Protein AF-A0A5C8CCZ8-F1 (afdb_monomer)

Secondary structure (DSSP, 8-state):
------------------HHHHHHHTT--GGGEEEEEE---GGG--SS-SSHHHHHHTT-HHHHHTEEESS-S-TT-EEEEEEE-GGG-EEEEEEEEEEEPPTT---HHHHH-TTTHHHHHHHHHH-SSEEEEEEEE---

Nearest PDB structures (foldseek):
  7ozs-assembly1_C  TM=2.224E-01  e=2.357E+00  Thermochaetoides thermophila DSM 1495
  3net-ass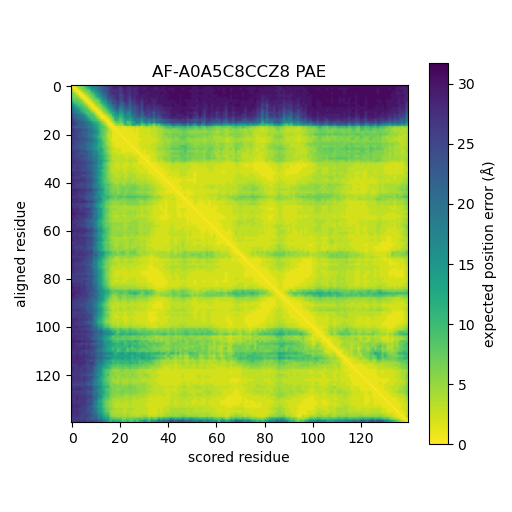embly1_B  TM=2.014E-01  e=7.944E+00  Nostoc sp. PCC 7120 = FACHB-418

Solvent-accessible surface area (backbone atoms only — not comparable to full-atom values): 8518 Å² total; per-residue (Å²): 139,83,83,85,78,82,74,77,73,72,75,75,67,77,76,82,69,47,72,59,53,55,33,46,77,70,76,40,63,59,92,66,46,47,77,48,73,49,72,68,54,81,86,54,52,46,95,83,32,76,45,54,67,42,33,50,75,69,68,43,48,69,54,58,74,30,52,37,74,37,86,84,64,62,71,65,32,39,33,41,36,23,41,59,46,75,96,82,42,67,43,85,74,47,45,27,38,31,40,60,44,62,79,80,44,69,54,66,68,58,67,68,36,71,92,51,31,61,52,54,52,40,47,60,75,70,39,90,45,56,29,28,34,50,75,41,84,49,92,129

Foldseek 3Di:
DDDDPPPPPPPPPPPPQDPCNVCVVVVHHPVQEAEDEDWQDPLLDDPQDNGVVSCVVLVNQVVRVFKDQDPPDDAQGWYFYWYDDPPRDIDGDATKTKGKDDFPDEDPVCCPPPSNVSSVVSSVVPRPGIIGIDIDGDDD

pLDDT: mean 85.59, std 14.76, range [38.56, 96.12]

Sequence (140 aa):
MSLALDSDVARSRPATHTLADILTARGLEAANIVAIRNTLHPDDISSDFRSLADVISANALPMLDRMQDGPRIAHGALVLSFAALDEGHARLTGFRRFLMRREGIVPTDIVYDYDAAHLLHAFIARAQTPVFYDAFDEDG

Mean predicted aligned error: 8.06 Å

Structure (mmCIF, N/CA/C/O backbone):
data_AF-A0A5C8CCZ8-F1
#
_entry.id   AF-A0A5C8CCZ8-F1
#
loop_
_atom_site.group_PDB
_atom_site.id
_atom_site.type_symbol
_atom_site.label_atom_id
_atom_site.label_alt_id
_atom_site.label_comp_id
_atom_site.label_asym_id
_atom_site.label_entity_id
_atom_site.label_seq_id
_atom_site.pdbx_PDB_ins_code
_atom_site.Cartn_x
_atom_site.Cartn_y
_atom_site.Cartn_z
_atom_site.occupancy
_atom_site.B_iso_or_equiv
_atom_site.auth_seq_id
_atom_site.auth_comp_id
_atom_site.auth_asym_id
_atom_site.auth_atom_id
_atom_site.pdbx_PDB_model_num
ATOM 1 N N . MET A 1 1 ? -64.717 21.874 4.400 1.00 39.66 1 MET A N 1
ATOM 2 C CA . MET A 1 1 ? -63.742 21.513 3.344 1.00 39.66 1 MET A CA 1
ATOM 3 C C . MET A 1 1 ? -62.396 22.050 3.798 1.00 39.66 1 MET A C 1
ATOM 5 O O . MET A 1 1 ? -62.227 23.253 3.816 1.00 39.66 1 MET A O 1
ATOM 9 N N . SER A 1 2 ? -61.687 21.273 4.611 1.00 41.44 2 SER A N 1
ATOM 10 C CA . SER A 1 2 ? -60.628 20.313 4.247 1.00 41.44 2 SER A CA 1
ATOM 11 C C . SER A 1 2 ? -59.285 21.010 4.025 1.00 41.44 2 SER A C 1
ATOM 13 O O . SER A 1 2 ? -59.139 21.822 3.119 1.00 41.44 2 SER A O 1
ATOM 15 N N . LEU A 1 3 ? -58.367 20.683 4.934 1.00 42.50 3 LEU A N 1
ATOM 16 C CA . LEU A 1 3 ? -57.024 21.212 5.129 1.00 42.50 3 LEU A CA 1
ATOM 17 C C . LEU A 1 3 ? -56.128 20.953 3.912 1.00 42.50 3 LEU A C 1
ATOM 19 O O . LEU A 1 3 ? -56.050 19.820 3.439 1.00 42.50 3 LEU A O 1
ATOM 23 N N . ALA A 1 4 ? -55.410 21.980 3.460 1.00 39.78 4 ALA A N 1
ATOM 24 C CA . ALA A 1 4 ? -54.209 21.796 2.658 1.00 39.78 4 ALA A CA 1
ATOM 25 C C . ALA A 1 4 ? -53.060 21.452 3.618 1.00 39.78 4 ALA A C 1
ATOM 27 O O . ALA A 1 4 ? -52.599 22.293 4.386 1.00 39.78 4 ALA A O 1
ATOM 28 N N . LEU A 1 5 ? -52.668 20.178 3.624 1.00 45.28 5 LEU A N 1
ATOM 29 C CA . LEU A 1 5 ? -51.428 19.702 4.224 1.00 45.28 5 LEU A CA 1
ATOM 30 C C . LEU A 1 5 ? -50.279 20.124 3.305 1.00 45.28 5 LEU A C 1
ATOM 32 O O . LEU A 1 5 ? -49.918 19.378 2.393 1.00 45.28 5 LEU A O 1
ATOM 36 N N . ASP A 1 6 ? -49.705 21.300 3.552 1.00 38.56 6 ASP A N 1
ATOM 37 C CA . ASP A 1 6 ? -48.356 21.604 3.075 1.00 38.56 6 ASP A CA 1
ATOM 38 C C . ASP A 1 6 ? -47.393 20.697 3.838 1.00 38.56 6 ASP A C 1
ATOM 40 O O . ASP A 1 6 ? -46.930 20.969 4.945 1.00 38.56 6 ASP A O 1
ATOM 44 N N . SER A 1 7 ? -47.181 19.529 3.242 1.00 47.41 7 SER A N 1
ATOM 45 C CA . SER A 1 7 ? -46.165 18.576 3.642 1.00 47.41 7 SER A CA 1
ATOM 46 C C . SER A 1 7 ? -44.840 19.157 3.173 1.00 47.41 7 SER A C 1
ATOM 48 O O . SER A 1 7 ? -44.368 18.836 2.081 1.00 47.41 7 SER A O 1
ATOM 50 N N . ASP A 1 8 ? -44.269 20.056 3.974 1.00 45.50 8 ASP A N 1
ATOM 51 C CA . ASP A 1 8 ? -42.881 20.476 3.829 1.00 45.50 8 ASP A CA 1
ATOM 52 C C . ASP A 1 8 ? -42.005 19.264 4.163 1.00 45.50 8 ASP A C 1
ATOM 54 O O . ASP A 1 8 ? -41.554 19.046 5.290 1.00 45.50 8 ASP A O 1
ATOM 58 N N . VAL A 1 9 ? -41.850 18.388 3.169 1.00 50.75 9 VAL A N 1
ATOM 59 C CA . VAL A 1 9 ? -40.808 17.374 3.142 1.00 50.75 9 VAL A CA 1
ATOM 60 C C . VAL A 1 9 ? -39.518 18.161 3.010 1.00 50.75 9 VAL A C 1
ATOM 62 O O . VAL A 1 9 ? -39.006 18.372 1.908 1.00 50.75 9 VAL A O 1
ATOM 65 N N . ALA A 1 10 ? -39.021 18.624 4.157 1.00 47.38 10 ALA A N 1
ATOM 66 C CA . ALA A 1 10 ? -37.672 19.112 4.305 1.00 47.38 10 ALA A CA 1
ATOM 67 C C . ALA A 1 10 ? -36.782 18.077 3.622 1.00 47.38 10 ALA A C 1
ATOM 69 O O . ALA A 1 10 ? -36.655 16.940 4.087 1.00 47.38 10 ALA A O 1
ATOM 70 N N . ARG A 1 11 ? -36.235 18.441 2.456 1.00 47.22 11 ARG A N 1
ATOM 71 C CA . ARG A 1 11 ? -35.230 17.634 1.774 1.00 47.22 11 ARG A CA 1
ATOM 72 C C . ARG A 1 11 ? -34.131 17.430 2.799 1.00 47.22 11 ARG A C 1
ATOM 74 O O . ARG A 1 11 ? -33.399 18.372 3.096 1.00 47.22 11 ARG A O 1
ATOM 81 N N . SER A 1 12 ? -34.070 16.229 3.373 1.00 50.62 12 SER A N 1
ATOM 82 C CA . SER A 1 12 ? -32.966 15.812 4.219 1.00 50.62 12 SER A CA 1
ATOM 83 C C . SER A 1 12 ? -31.718 16.014 3.376 1.00 50.62 12 SER A C 1
ATOM 85 O O . SER A 1 12 ? -31.480 15.315 2.390 1.00 50.62 12 SER A O 1
ATOM 87 N N . ARG A 1 13 ? -30.995 17.090 3.679 1.00 47.09 13 ARG A N 1
ATOM 88 C CA . ARG A 1 13 ? -29.670 17.343 3.140 1.00 47.09 13 ARG A CA 1
ATOM 89 C C . ARG A 1 13 ? -28.892 16.078 3.506 1.00 47.09 13 ARG A C 1
ATOM 91 O O . ARG A 1 13 ? -28.910 15.753 4.695 1.00 47.09 13 ARG A O 1
ATOM 98 N N . PRO A 1 14 ? -28.315 15.325 2.549 1.00 53.56 14 PRO A N 1
ATOM 99 C CA . PRO A 1 14 ? -27.582 14.120 2.904 1.00 53.56 14 PRO A CA 1
ATOM 100 C C . P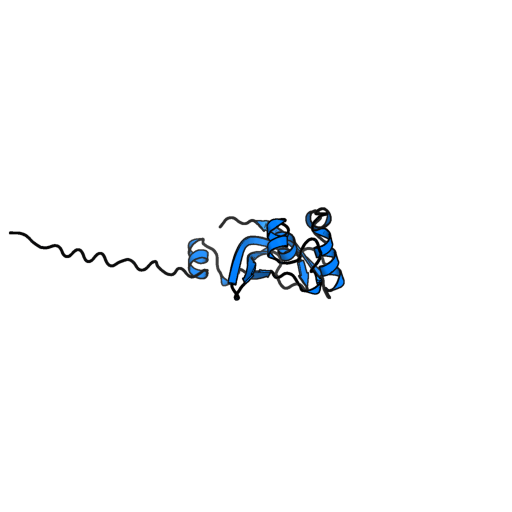RO A 1 14 ? -26.581 14.542 3.969 1.00 53.56 14 PRO A C 1
ATOM 102 O O . PRO A 1 14 ? -25.836 15.501 3.748 1.00 53.56 14 PRO A O 1
ATOM 105 N N . ALA A 1 15 ? -26.672 13.941 5.156 1.00 63.72 15 ALA A N 1
ATOM 106 C CA . ALA A 1 15 ? -25.743 14.242 6.225 1.00 63.72 15 ALA A CA 1
ATOM 107 C C . ALA A 1 15 ? -24.357 14.023 5.627 1.00 63.72 15 ALA A C 1
ATOM 109 O O . ALA A 1 15 ? -24.052 12.931 5.142 1.00 63.72 15 ALA A O 1
ATOM 110 N N . THR A 1 16 ? -23.569 15.092 5.526 1.00 59.25 16 THR A N 1
ATOM 111 C CA . THR A 1 16 ? -22.205 14.990 5.030 1.00 59.25 16 THR A CA 1
ATOM 112 C C . THR A 1 16 ? -21.444 14.213 6.093 1.00 59.25 16 THR A C 1
ATOM 114 O O . THR A 1 16 ? -20.950 14.797 7.050 1.00 59.25 16 THR A O 1
ATOM 117 N N . HIS A 1 17 ? -21.438 12.888 5.987 1.00 78.06 17 HIS A N 1
ATOM 118 C CA . HIS A 1 17 ? -20.679 12.043 6.887 1.00 78.06 17 HIS A CA 1
ATOM 119 C C . HIS A 1 17 ? -19.207 12.261 6.563 1.00 78.06 17 HIS A C 1
ATOM 121 O O . HIS A 1 17 ? -18.748 11.959 5.459 1.00 78.06 17 HIS A O 1
ATOM 127 N N . THR A 1 18 ? -18.471 12.838 7.506 1.00 88.19 18 THR A N 1
ATOM 128 C CA . THR A 1 18 ? -17.016 12.874 7.411 1.00 88.19 18 THR A CA 1
ATOM 129 C C . THR A 1 18 ? -16.483 11.442 7.476 1.00 88.19 18 THR A C 1
ATOM 131 O O . THR A 1 18 ? -17.150 10.534 7.976 1.00 88.19 18 THR A O 1
ATOM 134 N N . LEU A 1 19 ? -15.256 11.214 7.001 1.00 85.31 19 LEU A N 1
ATOM 135 C CA . LEU A 1 19 ? -14.614 9.907 7.163 1.00 85.31 19 LEU A CA 1
ATOM 136 C C . LEU A 1 19 ? -14.572 9.482 8.643 1.00 85.31 19 LEU A C 1
ATOM 138 O O . LEU A 1 19 ? -14.791 8.315 8.945 1.00 85.31 19 LEU A O 1
ATOM 142 N N . ALA A 1 20 ? -14.366 10.429 9.563 1.00 87.69 20 ALA A N 1
ATOM 143 C CA . ALA A 1 20 ? -14.391 10.164 10.998 1.00 87.69 20 ALA A CA 1
ATOM 144 C C . ALA A 1 20 ? -15.772 9.691 11.487 1.00 87.69 20 ALA A C 1
ATOM 146 O O . ALA A 1 20 ? -15.838 8.755 12.284 1.00 87.69 20 ALA A O 1
ATOM 147 N N . ASP A 1 21 ? -16.867 10.266 10.976 1.00 89.31 21 ASP A N 1
ATOM 148 C CA . ASP A 1 21 ? -18.229 9.830 11.319 1.00 89.31 21 ASP A CA 1
ATOM 149 C C . ASP A 1 21 ? -18.495 8.405 10.828 1.00 89.31 21 ASP A C 1
ATOM 151 O O . ASP A 1 21 ? -19.073 7.592 11.548 1.00 89.31 21 ASP A O 1
ATOM 155 N N . ILE A 1 22 ? -18.033 8.085 9.615 1.00 88.81 22 ILE A N 1
ATOM 156 C CA . ILE A 1 22 ? -18.158 6.744 9.030 1.00 88.81 22 ILE A CA 1
ATOM 157 C C . ILE A 1 22 ? -17.380 5.720 9.863 1.00 88.81 22 ILE A C 1
ATOM 159 O O . ILE A 1 22 ? -17.902 4.646 10.158 1.00 88.81 22 ILE A O 1
ATOM 163 N N . LEU A 1 23 ? -16.146 6.044 10.255 1.00 89.62 23 LEU A N 1
ATOM 164 C CA . LEU A 1 23 ? -15.324 5.179 11.106 1.00 89.62 23 LEU A CA 1
ATOM 165 C C . LEU A 1 23 ? -15.978 4.974 12.479 1.00 89.62 23 LEU A C 1
ATOM 167 O O . LEU A 1 23 ? -16.133 3.840 12.924 1.00 89.62 23 LEU A O 1
ATOM 171 N N . THR A 1 24 ? -16.462 6.050 13.099 1.00 90.25 24 THR A N 1
ATOM 172 C CA . THR A 1 24 ? -17.131 5.992 14.407 1.00 90.25 24 THR A CA 1
ATOM 173 C C . THR A 1 24 ? -18.395 5.135 14.356 1.00 90.25 24 THR A C 1
ATOM 175 O O . THR A 1 24 ? -18.616 4.310 15.241 1.00 90.25 24 THR A O 1
ATOM 178 N N . ALA A 1 25 ? -19.207 5.265 13.301 1.00 89.88 25 ALA A N 1
ATOM 179 C CA . ALA A 1 25 ? -20.407 4.448 13.107 1.00 89.88 25 ALA A CA 1
ATOM 180 C C . ALA A 1 25 ? -20.099 2.944 12.976 1.00 89.88 25 ALA A C 1
ATOM 182 O O . ALA A 1 25 ? -20.958 2.113 13.265 1.00 89.88 25 ALA A O 1
ATOM 183 N N . ARG A 1 26 ? -18.870 2.599 12.578 1.00 87.25 26 ARG A N 1
ATOM 184 C CA . ARG A 1 26 ? -18.348 1.228 12.486 1.00 87.25 26 ARG A CA 1
ATOM 185 C C . ARG A 1 26 ? -17.619 0.769 13.751 1.00 87.25 26 ARG A C 1
ATOM 187 O O . ARG A 1 26 ? -17.033 -0.306 13.768 1.00 87.25 26 ARG A O 1
ATOM 194 N N . GLY A 1 27 ? -17.640 1.573 14.815 1.00 90.44 27 GLY A N 1
ATOM 195 C CA . GLY A 1 27 ? -16.941 1.276 16.067 1.00 90.44 27 GLY A CA 1
ATOM 196 C C . GLY A 1 27 ? -15.422 1.452 15.989 1.00 90.44 27 GLY A C 1
ATOM 197 O O . GLY A 1 27 ? -14.709 0.940 16.848 1.00 90.44 27 GLY A O 1
ATOM 198 N N . LEU A 1 28 ? -14.919 2.165 14.977 1.00 91.12 28 LEU A N 1
ATOM 199 C CA . LEU A 1 28 ? -13.499 2.439 14.787 1.00 91.12 28 LEU A CA 1
ATOM 200 C C . LEU A 1 28 ? -13.144 3.840 15.295 1.00 91.12 28 LEU A C 1
ATOM 202 O O . LEU A 1 28 ? -13.783 4.832 14.941 1.00 91.12 28 LEU A O 1
ATOM 206 N N . GLU A 1 29 ? -12.075 3.938 16.083 1.00 90.44 29 GLU A N 1
ATOM 207 C CA . GLU A 1 29 ? -11.549 5.218 16.553 1.00 90.44 29 GLU A CA 1
ATOM 208 C C . GLU A 1 29 ? -10.550 5.787 15.537 1.00 90.44 29 GLU A C 1
ATOM 210 O O . GLU A 1 29 ? -9.441 5.273 15.378 1.00 90.44 29 GLU A O 1
ATOM 215 N N . ALA A 1 30 ? -10.931 6.874 14.859 1.00 89.19 30 ALA A N 1
ATOM 216 C CA . ALA A 1 30 ? -10.120 7.486 13.803 1.00 89.19 30 ALA A CA 1
ATOM 217 C C . ALA A 1 30 ? -8.713 7.908 14.270 1.00 89.19 30 ALA A C 1
ATOM 219 O O . ALA A 1 30 ? -7.777 7.867 13.479 1.00 89.19 30 ALA A O 1
ATOM 220 N N . ALA A 1 31 ? -8.547 8.265 15.550 1.00 89.12 31 ALA A N 1
ATOM 221 C CA . ALA A 1 31 ? -7.254 8.641 16.127 1.00 89.12 31 ALA A CA 1
ATOM 222 C C . ALA A 1 31 ? -6.221 7.496 16.123 1.00 89.12 31 ALA A C 1
ATOM 224 O O . ALA A 1 31 ? -5.021 7.759 16.158 1.00 89.12 31 ALA A O 1
ATOM 225 N N . ASN A 1 32 ? -6.677 6.242 16.037 1.00 90.06 32 ASN A N 1
ATOM 226 C CA . ASN A 1 32 ? -5.827 5.050 16.040 1.00 90.06 32 ASN A CA 1
ATOM 227 C C . ASN A 1 32 ? -5.585 4.482 14.630 1.0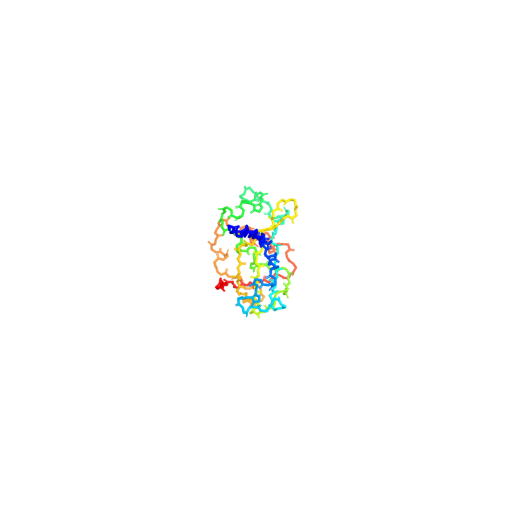0 90.06 32 ASN A C 1
ATOM 229 O O . ASN A 1 32 ? -5.002 3.405 14.491 1.00 90.06 32 ASN A O 1
ATOM 233 N N . ILE A 1 33 ? -6.048 5.177 13.586 1.00 94.38 33 ILE A N 1
ATOM 234 C CA . ILE A 1 33 ? -5.934 4.744 12.193 1.00 94.38 33 ILE A CA 1
ATOM 235 C C . ILE A 1 33 ? -4.944 5.644 11.461 1.00 94.38 33 ILE A C 1
ATOM 237 O O . ILE A 1 33 ? -5.040 6.870 11.486 1.00 94.38 33 ILE A O 1
ATOM 241 N N . VAL A 1 34 ? -4.007 5.021 10.753 1.00 95.25 34 VAL A N 1
ATOM 242 C CA . VAL A 1 34 ? -3.072 5.714 9.868 1.00 95.25 34 VAL A CA 1
ATOM 243 C C . VAL A 1 34 ? -3.680 5.799 8.471 1.00 95.25 34 VAL A C 1
ATOM 245 O O . VAL A 1 34 ? -4.243 4.832 7.970 1.00 95.25 34 VAL A O 1
ATOM 248 N N . ALA A 1 35 ? -3.546 6.942 7.806 1.00 94.50 35 ALA A N 1
ATOM 249 C CA . ALA A 1 35 ? -3.867 7.070 6.389 1.00 94.50 35 ALA A CA 1
ATOM 250 C C . ALA A 1 35 ? -2.572 7.225 5.590 1.00 94.50 35 ALA A C 1
ATOM 252 O O . ALA A 1 35 ? -1.765 8.107 5.887 1.00 94.50 35 ALA A O 1
ATOM 253 N N . ILE A 1 36 ? -2.386 6.390 4.570 1.00 94.88 36 ILE A N 1
ATOM 254 C CA . ILE A 1 36 ? -1.264 6.500 3.633 1.00 94.88 36 ILE A CA 1
ATOM 255 C C . ILE A 1 36 ? -1.773 6.841 2.238 1.00 94.88 36 ILE A C 1
ATOM 257 O O . ILE A 1 36 ? -2.853 6.414 1.835 1.00 94.88 36 ILE A O 1
ATOM 261 N N . ARG A 1 37 ? -0.983 7.616 1.494 1.00 94.81 37 ARG A N 1
ATOM 262 C CA . ARG A 1 37 ? -1.251 7.953 0.095 1.00 94.81 37 ARG A CA 1
ATOM 263 C C . ARG A 1 37 ? -0.075 7.500 -0.755 1.00 94.81 37 ARG A C 1
ATOM 265 O O . ARG A 1 37 ? 0.990 8.108 -0.693 1.00 94.81 37 ARG A O 1
ATOM 272 N N . ASN A 1 38 ? -0.293 6.483 -1.576 1.00 94.25 38 ASN A N 1
ATOM 273 C CA . ASN A 1 38 ? 0.710 5.987 -2.503 1.00 94.25 38 ASN A CA 1
ATOM 274 C C . ASN A 1 38 ? 0.781 6.848 -3.753 1.00 94.25 38 ASN A C 1
ATOM 276 O O . ASN A 1 38 ? -0.233 7.222 -4.345 1.00 94.25 38 ASN A O 1
ATOM 280 N N . THR A 1 39 ? 2.011 7.090 -4.175 1.00 93.44 39 THR A N 1
ATOM 281 C CA . THR A 1 39 ? 2.397 7.653 -5.466 1.00 93.44 39 THR A CA 1
ATOM 282 C C . THR A 1 39 ? 3.471 6.755 -6.060 1.00 93.44 39 THR A C 1
ATOM 284 O O . THR A 1 39 ? 4.234 6.151 -5.307 1.00 93.44 39 THR A O 1
ATOM 287 N N . LEU A 1 40 ? 3.577 6.702 -7.386 1.00 93.50 40 LEU A N 1
ATOM 288 C CA . LEU A 1 40 ? 4.750 6.108 -8.021 1.00 93.50 40 LEU A CA 1
ATOM 289 C C . LEU A 1 40 ? 5.899 7.120 -7.939 1.00 93.50 40 LEU A C 1
ATOM 291 O O . LEU A 1 40 ? 5.732 8.268 -8.356 1.00 93.50 40 LEU A O 1
ATOM 295 N N . HIS A 1 41 ? 7.027 6.730 -7.345 1.00 92.50 41 HIS A N 1
ATOM 296 C CA . HIS A 1 41 ? 8.197 7.602 -7.285 1.00 92.50 41 HIS A CA 1
ATOM 297 C C . HIS A 1 41 ? 8.756 7.802 -8.706 1.00 92.50 41 HIS A C 1
ATOM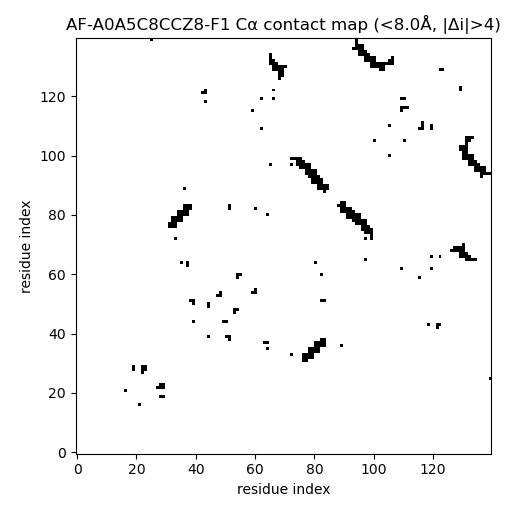 299 O O . HIS A 1 41 ? 8.775 6.834 -9.465 1.00 92.50 41 HIS A O 1
ATOM 305 N N . PRO A 1 42 ? 9.236 9.002 -9.086 1.00 91.56 42 PRO A N 1
ATOM 306 C CA . PRO A 1 42 ? 9.770 9.240 -10.429 1.00 91.56 42 PRO A CA 1
ATOM 307 C C . PRO A 1 42 ? 10.890 8.273 -10.836 1.00 91.56 42 PRO A C 1
ATOM 309 O O . PRO A 1 42 ? 10.925 7.828 -11.977 1.00 91.56 42 PRO A O 1
ATOM 312 N N . ASP A 1 43 ? 11.754 7.901 -9.891 1.00 90.06 43 ASP A N 1
ATOM 313 C CA . ASP A 1 43 ? 12.856 6.955 -10.135 1.00 90.06 43 ASP A CA 1
ATOM 314 C C . ASP A 1 43 ? 12.400 5.487 -10.236 1.00 90.06 43 ASP A C 1
ATOM 316 O O . ASP A 1 43 ? 13.165 4.640 -10.689 1.00 90.06 43 ASP A O 1
ATOM 320 N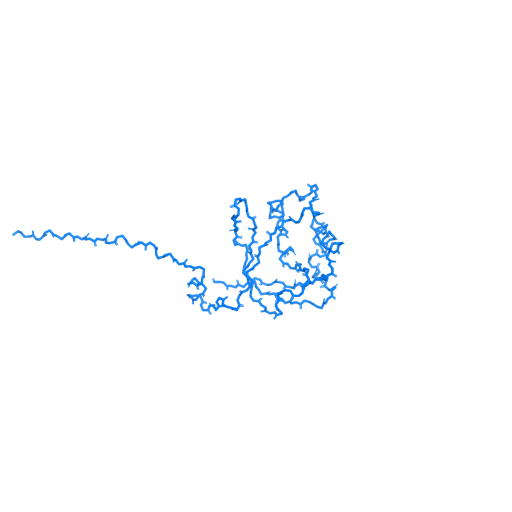 N . ASP A 1 44 ? 11.160 5.185 -9.835 1.00 90.06 44 ASP A N 1
ATOM 321 C CA . ASP A 1 44 ? 10.577 3.841 -9.925 1.00 90.06 44 ASP A CA 1
ATOM 322 C C . ASP A 1 44 ? 9.817 3.650 -11.265 1.00 90.06 44 ASP A C 1
ATOM 324 O O . ASP A 1 44 ? 9.264 2.579 -11.516 1.00 90.06 44 ASP A O 1
ATOM 328 N N . ILE A 1 45 ? 9.770 4.677 -12.131 1.00 92.25 45 ILE A N 1
ATOM 329 C CA . ILE A 1 45 ? 9.106 4.631 -13.443 1.00 92.25 45 ILE A CA 1
ATOM 330 C C . ILE A 1 45 ? 9.868 3.703 -14.397 1.00 92.25 45 ILE A C 1
ATOM 332 O O . ILE A 1 45 ? 11.071 3.849 -14.615 1.00 92.25 45 ILE A O 1
ATOM 336 N N . SER A 1 46 ? 9.140 2.788 -15.035 1.00 89.88 46 SER A N 1
ATOM 337 C CA . SER A 1 46 ? 9.677 1.815 -15.989 1.00 89.88 46 SER A CA 1
ATOM 338 C C . SER A 1 46 ? 8.800 1.714 -17.245 1.00 89.88 46 SER A C 1
ATOM 340 O O . SER A 1 46 ? 7.792 2.411 -17.383 1.00 89.88 46 SER A O 1
ATOM 342 N N . SER A 1 47 ? 9.174 0.850 -18.196 1.00 88.88 47 SER A N 1
ATOM 343 C CA . SER A 1 47 ? 8.306 0.517 -19.336 1.00 88.88 47 SER A CA 1
ATOM 344 C C . SER A 1 47 ? 6.982 -0.112 -18.898 1.00 88.88 47 SER A C 1
ATOM 346 O O . SER A 1 47 ? 5.946 0.136 -19.531 1.00 88.88 47 SER A O 1
ATOM 348 N N . ASP A 1 48 ? 7.037 -0.885 -17.814 1.00 88.75 48 ASP A N 1
ATOM 349 C CA . ASP A 1 48 ? 5.943 -1.712 -17.310 1.00 88.75 48 ASP A CA 1
ATOM 350 C C . ASP A 1 48 ? 5.023 -0.893 -16.394 1.00 88.75 48 ASP A C 1
ATOM 352 O O . ASP A 1 48 ? 3.803 -1.013 -16.485 1.00 88.75 48 ASP A O 1
ATOM 356 N N . PHE A 1 49 ? 5.588 0.034 -15.609 1.00 92.88 49 PHE A N 1
ATOM 357 C CA . PHE A 1 49 ? 4.840 1.002 -14.803 1.00 92.88 49 PHE A CA 1
ATOM 358 C C . PHE A 1 49 ? 5.259 2.434 -15.125 1.00 92.88 49 PHE A C 1
ATOM 360 O O . PHE A 1 49 ? 6.223 2.970 -14.578 1.00 92.88 49 PHE A O 1
ATOM 367 N N . ARG A 1 50 ? 4.490 3.084 -16.002 1.00 94.12 50 ARG A N 1
ATOM 368 C CA . ARG A 1 50 ? 4.703 4.488 -16.388 1.00 94.12 50 ARG A CA 1
ATOM 369 C C . ARG A 1 50 ? 3.969 5.455 -15.46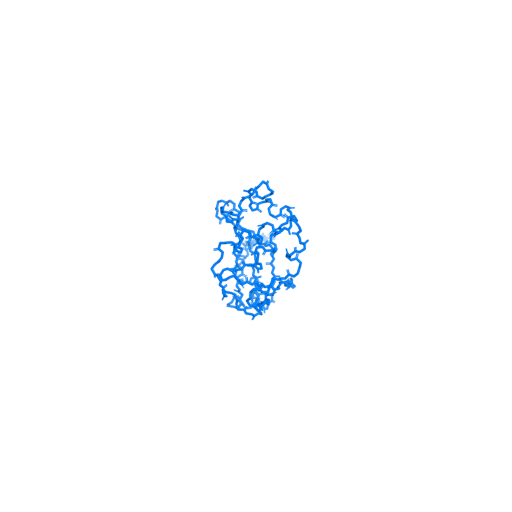5 1.00 94.12 50 ARG A C 1
ATOM 371 O O . ARG A 1 50 ? 4.285 6.640 -15.412 1.00 94.12 50 ARG A O 1
ATOM 378 N N . SER A 1 51 ? 2.971 4.948 -14.755 1.00 93.56 51 SER A N 1
ATOM 379 C CA . SER A 1 51 ? 2.087 5.707 -13.886 1.00 93.56 51 SER A CA 1
ATOM 380 C C . SER A 1 51 ? 1.567 4.842 -12.740 1.00 93.56 51 SER A C 1
ATOM 382 O O . SER A 1 51 ? 1.584 3.612 -12.803 1.00 93.56 51 SER A O 1
ATOM 384 N N . LEU A 1 52 ? 1.011 5.478 -11.703 1.00 93.94 52 LEU A N 1
ATOM 385 C CA . LEU A 1 52 ? 0.301 4.739 -10.655 1.00 93.94 52 LEU A CA 1
ATOM 386 C C . LEU A 1 52 ? -0.932 3.999 -11.210 1.00 93.94 52 LEU A C 1
ATOM 388 O O . LEU A 1 52 ? -1.330 2.978 -10.658 1.00 93.94 52 LEU A O 1
ATOM 392 N N . ALA A 1 53 ? -1.526 4.475 -12.311 1.00 92.50 53 ALA A N 1
ATOM 393 C CA . ALA A 1 53 ? -2.636 3.787 -12.967 1.00 92.50 53 ALA A CA 1
ATOM 394 C C . ALA A 1 53 ? -2.215 2.419 -13.532 1.00 92.50 53 ALA A C 1
ATOM 396 O O . ALA A 1 53 ? -2.988 1.465 -13.432 1.00 92.50 53 ALA A O 1
ATOM 397 N N . ASP A 1 54 ? -0.989 2.296 -14.047 1.00 93.25 54 ASP A N 1
ATOM 398 C CA . ASP A 1 54 ? -0.442 1.014 -14.509 1.00 93.25 54 ASP A CA 1
ATOM 399 C C . ASP A 1 54 ? -0.239 0.055 -13.329 1.00 93.25 54 ASP A C 1
ATOM 401 O O . ASP A 1 54 ? -0.686 -1.089 -13.378 1.00 93.25 54 ASP A O 1
ATOM 405 N N . VAL A 1 55 ? 0.328 0.554 -12.222 1.00 93.06 55 VAL A N 1
ATOM 406 C CA . VAL A 1 55 ? 0.520 -0.217 -10.977 1.00 93.06 55 VAL A CA 1
ATOM 407 C C . VAL A 1 55 ? -0.811 -0.761 -10.449 1.00 93.06 55 VAL A C 1
ATOM 409 O O . VAL A 1 55 ? -0.909 -1.918 -10.042 1.00 93.06 55 VAL A O 1
ATOM 412 N N . ILE A 1 56 ? -1.860 0.064 -10.465 1.00 91.75 56 ILE A N 1
ATOM 413 C CA . ILE A 1 56 ? -3.212 -0.346 -10.067 1.00 91.75 56 ILE A CA 1
ATOM 414 C C . ILE A 1 56 ? -3.765 -1.399 -11.029 1.00 91.75 56 ILE A C 1
ATOM 416 O O . ILE A 1 56 ? -4.339 -2.387 -10.578 1.00 91.75 56 ILE A O 1
ATOM 420 N N . SER A 1 57 ? -3.611 -1.187 -12.337 1.00 91.19 57 SER A N 1
ATOM 421 C CA . SER A 1 57 ? -4.140 -2.091 -13.367 1.00 91.19 57 SER A CA 1
ATOM 422 C C . SER A 1 57 ? -3.480 -3.471 -13.316 1.00 91.19 57 SER A C 1
ATOM 424 O O . SER A 1 57 ? -4.136 -4.468 -13.602 1.00 91.19 57 SER A O 1
ATOM 426 N N . ALA A 1 58 ? -2.218 -3.531 -12.887 1.00 90.88 58 ALA A N 1
ATOM 427 C CA . ALA A 1 58 ? -1.483 -4.765 -12.633 1.00 90.88 58 ALA A CA 1
ATOM 428 C C . ALA A 1 58 ? -1.735 -5.372 -11.241 1.00 90.88 58 ALA A C 1
ATOM 430 O O . ALA A 1 58 ? -1.123 -6.375 -10.898 1.00 90.88 58 ALA A O 1
ATOM 431 N N . ASN A 1 59 ? -2.612 -4.780 -10.421 1.00 89.31 59 ASN A N 1
ATOM 432 C CA . ASN A 1 59 ? -2.874 -5.207 -9.042 1.00 89.31 59 ASN 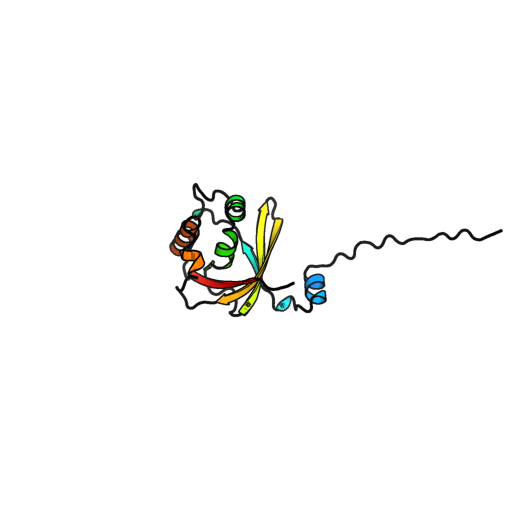A CA 1
ATOM 433 C C . ASN A 1 59 ? -1.628 -5.193 -8.122 1.00 89.31 59 ASN A C 1
ATOM 435 O O . ASN A 1 59 ? -1.593 -5.873 -7.099 1.00 89.31 59 ASN A O 1
ATOM 439 N N . ALA A 1 60 ? -0.627 -4.367 -8.441 1.00 90.69 60 ALA A N 1
ATOM 440 C CA . ALA A 1 60 ? 0.634 -4.264 -7.700 1.00 90.69 60 ALA A CA 1
ATOM 441 C C . ALA A 1 60 ? 0.610 -3.186 -6.596 1.00 90.69 60 ALA A C 1
ATOM 443 O O . ALA A 1 60 ? 1.552 -3.052 -5.813 1.00 90.69 60 ALA A O 1
ATOM 444 N N . LEU A 1 61 ? -0.477 -2.409 -6.486 1.00 91.25 61 LEU A N 1
ATOM 445 C CA . LEU A 1 61 ? -0.605 -1.343 -5.484 1.00 91.25 61 LEU A CA 1
ATOM 446 C C . LEU A 1 61 ? -0.365 -1.819 -4.033 1.00 91.25 61 LEU A C 1
ATOM 448 O O . LEU A 1 61 ? 0.338 -1.106 -3.312 1.00 91.25 61 LEU A O 1
ATOM 452 N N . PRO A 1 62 ? -0.849 -3.004 -3.595 1.00 88.94 62 PRO A N 1
ATOM 453 C CA . PRO A 1 62 ? -0.579 -3.493 -2.244 1.00 88.94 62 PRO A CA 1
ATOM 454 C C . PRO A 1 62 ? 0.910 -3.694 -1.935 1.00 88.94 62 PRO A C 1
ATOM 456 O O . PRO A 1 62 ? 1.284 -3.763 -0.769 1.00 88.94 62 PRO A O 1
ATOM 459 N N . MET A 1 63 ? 1.795 -3.813 -2.931 1.00 90.69 63 MET A N 1
ATOM 460 C CA . MET A 1 63 ? 3.241 -3.845 -2.671 1.00 90.69 63 MET A CA 1
ATOM 461 C C . MET A 1 63 ? 3.755 -2.482 -2.214 1.00 90.69 63 MET A C 1
ATOM 463 O O . MET A 1 63 ? 4.533 -2.422 -1.267 1.00 90.69 63 MET A O 1
ATOM 467 N N . LEU A 1 64 ? 3.289 -1.393 -2.836 1.00 91.81 64 LEU A N 1
ATOM 468 C CA . LEU A 1 64 ? 3.681 -0.032 -2.454 1.00 91.81 64 LEU A CA 1
ATOM 469 C C . LEU A 1 64 ? 3.224 0.307 -1.032 1.00 91.81 64 LEU A C 1
ATOM 471 O O . LEU A 1 64 ? 3.986 0.892 -0.271 1.00 91.81 64 LEU A O 1
ATOM 475 N N . ASP A 1 65 ? 2.022 -0.137 -0.652 1.00 91.38 65 ASP A N 1
ATOM 476 C CA . ASP A 1 65 ? 1.504 -0.021 0.717 1.00 91.38 65 ASP A CA 1
ATOM 477 C C . ASP A 1 65 ? 2.504 -0.575 1.750 1.00 91.38 65 ASP A C 1
ATOM 479 O O . ASP A 1 65 ? 2.789 0.041 2.781 1.00 91.38 65 ASP A O 1
ATOM 483 N N . ARG A 1 66 ? 3.070 -1.744 1.442 1.00 92.44 66 ARG A N 1
ATOM 484 C CA . ARG A 1 66 ? 3.869 -2.568 2.356 1.00 92.44 66 ARG A CA 1
ATOM 485 C C . ARG A 1 66 ? 5.339 -2.178 2.449 1.00 92.44 66 ARG A C 1
ATOM 487 O O . ARG A 1 66 ? 6.056 -2.792 3.237 1.00 92.44 66 ARG A O 1
ATOM 494 N N . MET A 1 67 ? 5.790 -1.189 1.682 1.00 93.38 67 MET A N 1
ATOM 495 C CA . MET A 1 67 ? 7.175 -0.718 1.656 1.00 93.38 67 MET A CA 1
ATOM 496 C C . MET A 1 67 ? 7.246 0.723 2.158 1.00 93.38 67 MET A C 1
ATOM 498 O O . MET A 1 67 ? 6.650 1.619 1.570 1.00 93.38 67 MET A O 1
ATOM 502 N N . GLN A 1 68 ? 7.980 0.969 3.241 1.00 92.75 68 GLN A N 1
ATOM 503 C CA . GLN A 1 68 ? 8.147 2.310 3.806 1.00 92.75 68 GLN A CA 1
ATOM 504 C C . GLN A 1 68 ? 9.619 2.607 4.051 1.00 92.75 68 GLN A C 1
ATOM 506 O O . GLN A 1 68 ? 10.357 1.758 4.543 1.00 92.75 68 GLN A O 1
ATOM 511 N N . ASP A 1 69 ? 10.044 3.828 3.736 1.00 91.44 69 ASP A N 1
ATOM 512 C CA . ASP A 1 69 ? 11.371 4.300 4.124 1.00 91.44 69 ASP A CA 1
ATOM 513 C C . ASP A 1 69 ? 11.311 4.855 5.556 1.00 91.44 69 ASP A C 1
ATOM 515 O O . ASP A 1 69 ? 10.771 5.943 5.815 1.00 91.44 69 ASP A O 1
ATOM 519 N N . GLY A 1 70 ? 11.805 4.046 6.490 1.00 90.69 70 GLY A N 1
ATOM 520 C CA . GLY A 1 70 ? 11.722 4.221 7.934 1.00 90.69 70 GLY A CA 1
ATOM 521 C C . GLY A 1 70 ? 10.453 3.625 8.578 1.00 90.69 70 GLY A C 1
ATOM 522 O O . GLY A 1 70 ? 9.441 3.376 7.912 1.00 90.69 70 GLY A O 1
ATOM 523 N N . PRO A 1 71 ? 10.462 3.413 9.908 1.00 89.62 71 PRO A N 1
ATOM 524 C CA . PRO A 1 71 ? 9.354 2.808 10.651 1.00 89.62 71 PRO A CA 1
ATOM 525 C C . PRO A 1 71 ? 8.237 3.826 10.944 1.00 89.62 71 PRO A C 1
ATOM 527 O O . PRO A 1 71 ? 8.013 4.223 12.085 1.00 89.62 71 PRO A O 1
ATOM 530 N N . ARG A 1 72 ? 7.543 4.288 9.898 1.00 90.25 72 ARG A N 1
ATOM 531 C CA . ARG A 1 72 ? 6.493 5.325 10.004 1.00 90.25 72 ARG A CA 1
ATOM 532 C C . ARG A 1 72 ? 5.157 4.807 10.536 1.00 90.25 72 ARG A C 1
ATOM 534 O O . ARG A 1 72 ? 4.354 5.592 11.029 1.00 90.25 72 ARG A O 1
ATOM 541 N N . ILE A 1 73 ? 4.907 3.507 10.404 1.00 94.44 73 ILE A N 1
ATOM 542 C CA . ILE A 1 73 ? 3.655 2.857 10.792 1.00 94.44 73 ILE A CA 1
ATOM 543 C C . ILE A 1 73 ? 3.971 1.934 11.963 1.00 94.44 73 ILE A C 1
ATOM 545 O O . ILE A 1 73 ? 4.850 1.081 11.867 1.00 94.44 73 ILE A O 1
ATOM 549 N N . ALA A 1 74 ? 3.276 2.107 13.085 1.00 94.44 74 ALA A N 1
ATOM 550 C CA . ALA A 1 74 ? 3.472 1.243 14.241 1.00 94.44 74 ALA A CA 1
ATOM 551 C C . ALA A 1 74 ? 3.061 -0.207 13.924 1.00 94.44 74 ALA A C 1
ATOM 553 O O . ALA A 1 74 ? 2.130 -0.455 13.157 1.00 94.44 74 ALA A O 1
ATOM 554 N N . HIS A 1 75 ? 3.739 -1.178 14.539 1.00 94.88 75 HIS A N 1
ATOM 555 C CA . HIS A 1 75 ? 3.364 -2.585 14.410 1.00 94.88 75 HIS A CA 1
ATOM 556 C C . HIS A 1 75 ? 1.924 -2.809 14.908 1.00 94.88 75 HIS A C 1
ATOM 558 O O . HIS A 1 75 ? 1.590 -2.422 16.026 1.00 94.88 75 HIS A O 1
ATOM 564 N N . GLY A 1 76 ? 1.084 -3.450 14.091 1.00 95.50 76 GLY A N 1
ATOM 565 C CA . GLY A 1 76 ? -0.317 -3.733 14.411 1.00 95.50 76 GLY A CA 1
ATOM 566 C C . GLY A 1 76 ? -1.294 -2.604 14.075 1.00 95.50 76 GLY A C 1
ATOM 567 O O . GLY A 1 76 ? -2.481 -2.749 14.364 1.00 95.50 76 GLY A O 1
ATOM 568 N N . ALA A 1 77 ? -0.828 -1.502 13.479 1.00 95.94 77 ALA A N 1
ATOM 569 C CA . ALA A 1 77 ? -1.682 -0.370 13.140 1.00 95.94 77 ALA A CA 1
ATOM 570 C C . ALA A 1 77 ? -2.721 -0.725 12.064 1.00 95.94 77 ALA A C 1
ATOM 572 O O . ALA A 1 77 ? -2.442 -1.473 11.122 1.00 95.94 77 ALA A O 1
ATOM 573 N N . LEU A 1 78 ? -3.907 -0.129 12.199 1.00 96.12 78 LEU A N 1
ATOM 574 C CA . LEU A 1 78 ? -4.919 -0.088 11.150 1.00 96.12 78 LEU A CA 1
ATOM 575 C C . LEU A 1 78 ? -4.579 1.030 10.164 1.00 96.12 78 LEU A C 1
ATOM 577 O O . LEU A 1 78 ? -4.252 2.149 10.567 1.00 96.12 78 LEU A O 1
ATOM 581 N N . VAL A 1 79 ? -4.661 0.725 8.873 1.00 96.06 79 VAL A N 1
ATOM 582 C CA . VAL A 1 79 ? -4.212 1.593 7.789 1.00 96.06 79 VAL A CA 1
ATOM 583 C C . VAL A 1 79 ? -5.292 1.721 6.721 1.00 96.06 79 VAL A C 1
ATOM 585 O O . VAL A 1 79 ? -5.724 0.733 6.127 1.00 96.06 79 VAL A O 1
ATOM 588 N N . LEU A 1 80 ? -5.690 2.957 6.431 1.00 95.81 80 LEU A N 1
ATOM 589 C CA . LEU A 1 80 ? -6.448 3.314 5.235 1.00 95.81 80 LEU A CA 1
ATOM 590 C C . LEU A 1 80 ? -5.466 3.634 4.107 1.00 95.81 80 LEU A C 1
ATOM 592 O O . LEU A 1 80 ? -4.696 4.593 4.186 1.00 95.81 80 LEU A O 1
ATOM 596 N N . SER A 1 81 ? -5.488 2.817 3.059 1.00 95.31 81 SER A N 1
ATOM 597 C CA . SER A 1 81 ? -4.562 2.907 1.929 1.00 95.31 81 SER A CA 1
ATOM 598 C C . SER A 1 81 ? -5.214 3.642 0.766 1.00 95.31 81 SER A C 1
ATOM 600 O O . SER A 1 81 ? -6.227 3.186 0.225 1.00 95.31 81 SER A O 1
ATOM 602 N N . PHE A 1 82 ? -4.646 4.772 0.358 1.00 95.75 82 PHE A N 1
ATOM 603 C CA . PHE A 1 82 ? -5.145 5.570 -0.755 1.00 95.75 82 PHE A CA 1
ATOM 604 C C . PHE A 1 82 ? -4.176 5.552 -1.935 1.00 95.75 82 PHE A C 1
ATOM 606 O O . PHE A 1 82 ? -2.974 5.738 -1.765 1.00 95.75 82 PHE A O 1
ATOM 613 N N . ALA A 1 83 ? -4.704 5.429 -3.149 1.00 96.12 83 ALA A N 1
ATOM 614 C CA . ALA A 1 83 ? -3.950 5.712 -4.364 1.00 96.12 83 ALA A CA 1
ATOM 615 C C . ALA A 1 83 ? -4.115 7.183 -4.747 1.00 96.12 83 ALA A C 1
ATOM 617 O O . ALA A 1 83 ? -5.242 7.684 -4.808 1.00 96.12 83 ALA A O 1
ATOM 618 N N . ALA A 1 84 ? -3.007 7.863 -5.029 1.00 95.44 84 ALA A N 1
ATOM 619 C CA . ALA A 1 84 ? -3.024 9.181 -5.641 1.00 95.44 84 ALA A CA 1
ATOM 620 C C . ALA A 1 84 ? -3.744 9.155 -6.997 1.00 95.44 84 ALA A C 1
ATOM 622 O O . ALA A 1 84 ? -3.497 8.285 -7.825 1.00 95.44 84 ALA A O 1
ATOM 623 N N . LEU A 1 85 ? -4.609 10.134 -7.225 1.00 91.75 85 LEU A N 1
ATOM 624 C CA . LEU A 1 85 ? -5.182 10.437 -8.530 1.00 91.75 85 LEU A CA 1
ATOM 625 C C . LEU A 1 85 ? -4.702 11.822 -8.981 1.00 91.75 85 LEU A C 1
ATOM 627 O O . LEU A 1 85 ? -4.034 12.542 -8.225 1.00 91.75 85 LEU A O 1
ATOM 631 N N . ASP A 1 86 ? -5.071 12.187 -10.205 1.00 87.50 86 ASP A N 1
ATOM 632 C CA . ASP A 1 86 ? -4.838 13.518 -10.755 1.00 87.50 86 ASP A CA 1
ATOM 633 C C . ASP A 1 86 ? -5.542 14.612 -9.932 1.00 87.50 86 ASP A C 1
ATOM 635 O O . ASP A 1 86 ? -6.414 14.347 -9.099 1.00 87.50 86 ASP A O 1
ATOM 639 N N . GLU A 1 87 ? -5.119 15.861 -10.145 1.00 87.00 87 GLU A N 1
ATOM 640 C CA . GLU A 1 87 ? -5.718 17.064 -9.540 1.00 87.00 87 GLU A CA 1
ATOM 641 C C . GLU A 1 87 ? -5.744 17.066 -7.997 1.00 87.00 87 GLU A C 1
ATOM 643 O O . GLU A 1 87 ? -6.546 17.743 -7.360 1.00 87.00 87 GLU A O 1
ATOM 648 N N . GLY A 1 88 ? -4.836 16.316 -7.366 1.00 84.56 88 GLY A N 1
ATOM 649 C CA . GLY A 1 88 ? -4.744 16.238 -5.906 1.00 84.56 88 GLY A CA 1
ATOM 650 C C . GLY A 1 88 ? -5.786 15.321 -5.264 1.00 84.56 88 GLY A C 1
ATOM 651 O O . GLY A 1 88 ? -5.851 15.241 -4.036 1.00 84.56 88 GLY A O 1
ATOM 652 N N . HIS A 1 89 ? -6.560 14.582 -6.059 1.00 90.75 89 HIS A N 1
ATOM 653 C CA . HIS A 1 89 ? -7.483 13.585 -5.542 1.00 90.75 89 HIS A CA 1
ATOM 654 C C . HIS A 1 89 ? -6.757 12.314 -5.080 1.00 90.75 89 HIS A C 1
ATOM 656 O O . HIS A 1 89 ? -5.575 12.067 -5.357 1.00 90.75 89 HIS A O 1
ATOM 662 N N . ALA A 1 90 ? -7.480 11.496 -4.320 1.00 93.94 90 ALA A N 1
ATOM 663 C CA . ALA A 1 90 ? -7.043 10.169 -3.932 1.00 93.94 90 ALA A CA 1
ATOM 664 C C . ALA A 1 90 ? -8.254 9.243 -3.803 1.00 93.94 90 ALA A C 1
ATOM 666 O O . ALA A 1 90 ? -9.342 9.674 -3.419 1.00 93.94 90 ALA A O 1
ATOM 667 N N . ARG A 1 91 ? -8.062 7.964 -4.118 1.00 93.75 91 ARG A N 1
ATOM 668 C CA . ARG A 1 91 ? -9.091 6.928 -3.997 1.00 93.75 91 ARG A CA 1
ATOM 669 C C . ARG A 1 91 ? -8.716 5.974 -2.879 1.00 93.75 91 ARG A C 1
ATOM 671 O O . ARG A 1 91 ? -7.583 5.507 -2.853 1.00 93.75 91 ARG A O 1
ATOM 678 N N . LEU A 1 92 ? -9.659 5.661 -1.990 1.00 93.62 92 LEU A N 1
ATOM 679 C CA . LEU A 1 92 ? -9.478 4.591 -1.010 1.00 93.62 92 LEU A CA 1
ATOM 680 C C . LEU A 1 92 ? -9.379 3.250 -1.748 1.00 93.62 92 LEU A C 1
ATOM 682 O O . LEU A 1 92 ? -10.225 2.935 -2.581 1.00 93.62 92 LEU A O 1
ATOM 686 N N . THR A 1 93 ? -8.337 2.485 -1.451 1.00 93.75 93 THR A N 1
ATOM 687 C CA . THR A 1 93 ? -8.017 1.211 -2.119 1.00 93.75 93 THR A CA 1
ATOM 688 C C . THR A 1 93 ? -7.927 0.029 -1.167 1.00 93.75 93 THR A C 1
ATOM 690 O O . THR A 1 93 ? -7.915 -1.113 -1.614 1.00 93.75 93 THR A O 1
ATOM 693 N N . GLY A 1 94 ? -7.889 0.283 0.138 1.00 93.00 94 GLY A N 1
ATOM 694 C CA . GLY A 1 94 ? -7.929 -0.775 1.130 1.00 93.00 94 GLY A CA 1
ATOM 695 C C . GLY A 1 94 ? -8.012 -0.238 2.546 1.00 93.00 94 GLY A C 1
ATOM 696 O O . GLY A 1 94 ? -7.629 0.901 2.825 1.00 93.00 94 GLY A O 1
ATOM 697 N N . PHE A 1 95 ? -8.503 -1.096 3.428 1.00 94.75 95 PHE A N 1
ATOM 698 C CA . PHE A 1 95 ? -8.456 -0.933 4.869 1.00 94.75 95 PHE A CA 1
ATOM 699 C C . PHE A 1 95 ? -7.819 -2.195 5.438 1.00 94.75 95 PHE A C 1
ATOM 701 O O . PHE A 1 95 ? -8.295 -3.294 5.169 1.00 94.75 95 PHE A O 1
ATOM 708 N N . ARG A 1 96 ? -6.672 -2.045 6.103 1.00 95.25 96 ARG A N 1
ATOM 709 C CA . ARG A 1 96 ? -5.780 -3.170 6.398 1.00 95.25 96 ARG A CA 1
ATOM 710 C C . ARG A 1 96 ? -5.121 -3.042 7.752 1.00 95.25 96 ARG A C 1
ATOM 712 O O . ARG A 1 96 ? -4.878 -1.933 8.220 1.00 95.25 96 ARG A O 1
ATOM 719 N N . ARG A 1 97 ? -4.716 -4.166 8.326 1.00 95.88 97 ARG A N 1
ATOM 720 C CA . ARG A 1 97 ? -3.809 -4.212 9.473 1.00 95.88 97 ARG A CA 1
ATOM 721 C C . ARG A 1 97 ? -2.395 -4.513 9.022 1.00 95.88 97 ARG A C 1
ATOM 723 O O . ARG A 1 97 ? -2.162 -5.485 8.305 1.00 95.88 97 ARG A O 1
ATOM 730 N N . PHE A 1 98 ? -1.455 -3.675 9.448 1.00 95.88 98 PHE A N 1
ATOM 731 C CA . PHE A 1 98 ? -0.050 -3.784 9.067 1.00 95.88 98 PHE A CA 1
ATOM 732 C C . PHE A 1 98 ? 0.775 -4.370 10.209 1.00 95.88 98 PHE A C 1
ATOM 734 O O . PHE A 1 98 ? 0.819 -3.818 11.309 1.00 95.88 98 PHE A O 1
ATOM 741 N N . LEU A 1 99 ? 1.487 -5.462 9.942 1.00 95.50 99 LEU A N 1
ATOM 742 C CA . LEU A 1 99 ? 2.441 -6.056 10.875 1.00 95.50 99 LEU A CA 1
ATOM 743 C C . LEU A 1 99 ? 3.858 -5.775 10.383 1.00 95.50 99 LEU A C 1
ATOM 745 O O . LEU A 1 99 ? 4.310 -6.339 9.388 1.00 95.50 99 LEU A O 1
ATOM 749 N N . MET A 1 100 ? 4.559 -4.884 11.088 1.00 94.88 100 MET A N 1
ATOM 750 C CA . MET A 1 100 ? 5.951 -4.547 10.781 1.00 94.88 100 MET A CA 1
ATOM 751 C C . MET A 1 100 ? 6.824 -5.796 10.897 1.00 94.88 100 MET A C 1
ATOM 753 O O . MET A 1 100 ? 6.796 -6.470 11.933 1.00 94.88 100 MET A O 1
ATOM 757 N N . ARG A 1 101 ? 7.604 -6.087 9.855 1.00 93.94 101 ARG A N 1
ATOM 758 C CA . ARG A 1 101 ? 8.607 -7.152 9.883 1.00 93.94 101 ARG A CA 1
ATOM 759 C C . ARG A 1 101 ? 9.909 -6.638 10.483 1.00 93.94 101 ARG A C 1
ATOM 761 O O . ARG A 1 101 ? 10.154 -5.437 10.564 1.00 93.94 101 ARG A O 1
ATOM 768 N N . ARG A 1 102 ? 10.780 -7.569 10.878 1.00 89.19 102 ARG A N 1
ATOM 769 C CA . ARG A 1 102 ? 12.170 -7.225 11.189 1.00 89.19 102 ARG A CA 1
ATOM 770 C C . ARG A 1 102 ? 12.795 -6.531 9.976 1.00 89.19 102 ARG A C 1
ATOM 772 O O . ARG A 1 102 ? 12.529 -6.926 8.842 1.00 89.19 102 ARG A O 1
ATOM 779 N N . GLU A 1 103 ? 13.629 -5.532 10.234 1.00 80.38 103 GLU A N 1
ATOM 780 C CA . GLU A 1 103 ? 14.341 -4.789 9.195 1.00 80.38 103 GLU A CA 1
ATOM 781 C C . GLU A 1 103 ? 15.007 -5.728 8.176 1.00 80.38 103 GLU A C 1
ATOM 783 O O . GLU A 1 103 ? 15.590 -6.756 8.539 1.00 80.38 103 GLU A O 1
ATOM 788 N N . GLY A 1 104 ? 14.853 -5.395 6.892 1.00 77.81 104 GLY A N 1
ATOM 789 C CA . GLY A 1 104 ? 15.384 -6.176 5.774 1.00 77.81 104 GLY A CA 1
ATOM 790 C C . GLY A 1 104 ? 14.636 -7.476 5.446 1.00 77.81 104 GLY A C 1
ATOM 791 O O . GLY A 1 104 ? 15.021 -8.159 4.500 1.00 77.81 104 GLY A O 1
ATOM 792 N N . ILE A 1 105 ? 13.576 -7.842 6.178 1.00 88.19 105 ILE A N 1
ATOM 793 C CA . ILE A 1 105 ? 12.762 -9.025 5.862 1.00 88.19 105 ILE A CA 1
ATOM 794 C C . ILE A 1 105 ? 11.565 -8.619 5.006 1.00 88.19 105 ILE A C 1
ATOM 796 O O . ILE A 1 105 ? 10.591 -8.064 5.508 1.00 88.19 105 ILE A O 1
ATOM 800 N N . VAL A 1 106 ? 11.632 -8.931 3.712 1.00 87.94 106 VAL A N 1
ATOM 801 C CA . VAL A 1 106 ? 10.556 -8.672 2.745 1.00 87.94 106 VAL A CA 1
ATOM 802 C C . VAL A 1 106 ? 9.511 -9.801 2.786 1.00 87.94 106 VAL A C 1
ATOM 804 O O . VAL A 1 106 ? 9.893 -10.971 2.877 1.00 87.94 106 VAL A O 1
ATOM 807 N N . PRO A 1 107 ? 8.197 -9.505 2.718 1.00 84.94 107 PRO A N 1
ATOM 808 C CA . PRO A 1 107 ? 7.168 -10.507 2.459 1.00 84.94 107 PRO A CA 1
ATOM 809 C C . PRO A 1 107 ? 7.446 -11.336 1.207 1.00 84.94 107 PRO A C 1
ATOM 811 O O . PRO A 1 107 ? 7.793 -10.806 0.154 1.00 84.94 107 PRO A O 1
ATOM 814 N N . THR A 1 108 ? 7.293 -12.655 1.326 1.00 82.00 108 THR A N 1
ATOM 815 C CA . THR A 1 108 ? 7.622 -13.594 0.247 1.00 82.00 108 THR A CA 1
ATOM 816 C C . THR A 1 108 ? 6.793 -13.344 -1.003 1.00 82.00 108 THR A C 1
ATOM 818 O O . THR A 1 108 ? 7.299 -13.482 -2.107 1.00 82.00 108 THR A O 1
ATOM 821 N N . ASP A 1 109 ? 5.536 -12.946 -0.848 1.00 79.12 109 ASP A N 1
ATOM 822 C CA . ASP A 1 109 ? 4.645 -12.643 -1.965 1.00 79.12 109 ASP A CA 1
ATOM 823 C C . ASP A 1 109 ? 5.072 -11.390 -2.752 1.00 79.12 109 ASP A C 1
ATOM 825 O O . ASP A 1 109 ? 4.900 -11.374 -3.962 1.00 79.12 109 ASP A O 1
ATOM 829 N N . ILE A 1 110 ? 5.720 -10.398 -2.121 1.00 82.31 110 ILE A N 1
ATOM 830 C CA . ILE A 1 110 ? 6.349 -9.268 -2.842 1.00 82.31 110 ILE A CA 1
ATOM 831 C C . ILE A 1 110 ? 7.533 -9.761 -3.686 1.00 82.31 110 ILE A C 1
ATOM 833 O O . ILE A 1 110 ? 7.775 -9.253 -4.774 1.00 82.31 110 ILE A O 1
ATOM 837 N N . VAL A 1 111 ? 8.284 -10.751 -3.193 1.00 77.19 111 VAL A N 1
ATOM 838 C CA . VAL A 1 111 ? 9.464 -11.289 -3.892 1.00 77.19 111 VAL A CA 1
ATOM 839 C C . VAL A 1 111 ? 9.071 -12.160 -5.090 1.00 77.19 111 VAL A C 1
ATOM 841 O O . VAL A 1 111 ? 9.787 -12.181 -6.089 1.00 77.19 111 VAL A O 1
ATOM 844 N N . TYR A 1 112 ? 7.957 -12.891 -4.995 1.00 75.88 112 TYR A N 1
ATOM 845 C CA . TYR A 1 112 ? 7.502 -13.807 -6.048 1.00 75.88 112 TYR A CA 1
ATOM 846 C C . TYR A 1 112 ? 6.620 -13.155 -7.119 1.00 75.88 112 TYR A C 1
ATOM 848 O O . TYR A 1 112 ? 6.383 -13.785 -8.151 1.00 75.88 112 TYR A O 1
ATOM 856 N N . ASP A 1 113 ? 6.159 -11.922 -6.913 1.00 82.50 113 ASP A N 1
ATOM 857 C CA . ASP A 1 113 ? 5.494 -11.144 -7.958 1.00 82.50 113 ASP A CA 1
ATOM 858 C C . ASP A 1 113 ? 6.538 -10.656 -8.974 1.00 82.50 113 ASP A C 1
ATOM 860 O O . ASP A 1 113 ? 7.126 -9.584 -8.836 1.00 82.50 113 ASP A O 1
ATOM 864 N N . TYR A 1 114 ? 6.832 -11.496 -9.969 1.00 75.94 114 TYR A N 1
ATOM 865 C CA . TYR A 1 114 ? 7.883 -11.230 -10.954 1.00 75.94 114 TYR A CA 1
ATOM 866 C C . TYR A 1 114 ? 7.603 -9.970 -11.780 1.00 75.94 114 TYR A C 1
ATOM 868 O O . TYR A 1 114 ? 8.533 -9.226 -12.097 1.00 75.94 114 TYR A O 1
ATOM 876 N N . ASP A 1 115 ? 6.330 -9.711 -12.075 1.00 81.19 115 ASP A N 1
ATOM 877 C CA . ASP A 1 115 ? 5.907 -8.574 -12.889 1.00 81.19 115 ASP A CA 1
ATOM 878 C C . ASP A 1 115 ? 6.140 -7.253 -12.138 1.00 81.19 115 ASP A C 1
ATOM 880 O O . ASP A 1 115 ? 6.511 -6.241 -12.737 1.00 81.19 115 ASP A O 1
ATOM 884 N N . ALA A 1 116 ? 6.021 -7.269 -10.806 1.00 85.00 116 ALA A N 1
ATOM 885 C CA . ALA A 1 116 ? 6.216 -6.092 -9.967 1.00 85.00 116 ALA A CA 1
ATOM 886 C C . ALA A 1 116 ? 7.523 -6.062 -9.153 1.00 85.00 116 ALA A C 1
ATOM 888 O O . ALA A 1 116 ? 7.816 -5.053 -8.504 1.00 85.00 116 ALA A O 1
ATOM 889 N N . ALA A 1 117 ? 8.364 -7.098 -9.225 1.00 86.31 117 ALA A N 1
ATOM 890 C CA . ALA A 1 117 ? 9.619 -7.204 -8.470 1.00 86.31 117 ALA A CA 1
ATOM 891 C C . ALA A 1 117 ? 10.581 -6.024 -8.704 1.00 86.31 117 ALA A C 1
ATOM 893 O O . ALA A 1 117 ? 11.363 -5.653 -7.826 1.00 86.31 117 ALA A O 1
ATOM 894 N N . HIS A 1 118 ? 10.517 -5.386 -9.873 1.00 87.19 118 HIS A N 1
ATOM 895 C CA . HIS A 1 118 ? 11.337 -4.214 -10.162 1.00 87.19 118 HIS A CA 1
ATOM 896 C C . HIS A 1 118 ? 10.971 -2.993 -9.301 1.00 87.19 118 HIS A C 1
ATOM 898 O O . HIS A 1 118 ? 11.870 -2.229 -8.956 1.00 87.19 118 HIS A O 1
ATOM 904 N N . LEU A 1 119 ? 9.707 -2.840 -8.878 1.00 91.56 119 LEU A N 1
ATOM 905 C CA . LEU A 1 119 ? 9.298 -1.792 -7.932 1.00 91.56 119 LEU A CA 1
ATOM 906 C C . LEU A 1 119 ? 9.958 -1.995 -6.563 1.00 91.56 119 LEU A C 1
ATOM 908 O O . LEU A 1 119 ? 10.413 -1.034 -5.945 1.00 91.56 119 LEU A O 1
ATOM 912 N N . LEU A 1 120 ? 10.059 -3.250 -6.105 1.00 91.75 120 LEU A N 1
ATOM 913 C CA . LEU A 1 120 ? 10.782 -3.593 -4.879 1.00 91.75 120 LEU A CA 1
ATOM 914 C C . LEU A 1 120 ? 12.269 -3.241 -5.006 1.00 91.75 120 LEU A C 1
ATOM 916 O O . LEU A 1 120 ? 12.836 -2.619 -4.109 1.00 91.75 120 LEU A O 1
ATOM 920 N N . HIS A 1 121 ? 12.907 -3.631 -6.111 1.00 90.31 121 HIS A N 1
ATOM 921 C CA . HIS A 1 121 ? 14.324 -3.342 -6.330 1.00 90.31 121 HIS A CA 1
ATOM 922 C C . HIS A 1 121 ? 14.602 -1.837 -6.406 1.00 90.31 121 HIS A C 1
ATOM 924 O O . HIS A 1 121 ? 15.551 -1.372 -5.775 1.00 90.31 121 HIS A O 1
ATOM 930 N N . ALA A 1 122 ? 13.766 -1.078 -7.122 1.00 91.75 122 ALA A N 1
ATOM 931 C CA . ALA A 1 122 ? 13.878 0.375 -7.212 1.00 91.75 122 ALA A CA 1
ATOM 932 C C . ALA A 1 122 ? 13.731 1.029 -5.830 1.00 91.75 122 ALA A C 1
ATOM 934 O O . ALA A 1 122 ? 14.581 1.826 -5.431 1.00 91.75 122 ALA A O 1
ATOM 935 N N . PHE A 1 123 ? 12.737 0.598 -5.043 1.00 92.88 123 PHE A N 1
ATOM 936 C CA . PHE A 1 123 ? 12.561 1.044 -3.664 1.00 92.88 123 PHE A CA 1
ATOM 937 C C . PHE A 1 123 ? 13.797 0.765 -2.796 1.00 92.88 123 PHE A C 1
ATOM 939 O O . PHE A 1 123 ? 14.299 1.685 -2.153 1.00 92.88 123 PHE A O 1
ATOM 946 N N . ILE A 1 124 ? 14.321 -0.467 -2.793 1.00 91.75 124 ILE A N 1
ATOM 947 C CA . ILE A 1 124 ? 15.510 -0.832 -2.001 1.00 91.75 124 ILE A CA 1
ATOM 948 C C . ILE A 1 124 ? 16.733 -0.014 -2.427 1.00 91.75 124 ILE A C 1
ATOM 950 O O . ILE A 1 124 ? 17.509 0.401 -1.572 1.00 91.75 124 ILE A O 1
ATOM 954 N N . ALA A 1 125 ? 16.906 0.234 -3.727 1.00 93.12 125 ALA A N 1
ATOM 955 C CA . ALA A 1 125 ? 18.048 0.984 -4.241 1.00 93.12 125 ALA A CA 1
ATOM 956 C C . ALA A 1 125 ? 18.076 2.444 -3.756 1.00 93.12 125 ALA A C 1
ATOM 958 O O . ALA A 1 125 ? 19.160 3.015 -3.626 1.00 93.12 125 ALA A O 1
ATOM 959 N N . ARG A 1 126 ? 16.909 3.044 -3.484 1.00 93.00 126 ARG A N 1
ATOM 960 C CA . ARG A 1 126 ? 16.795 4.446 -3.042 1.00 93.00 126 ARG A CA 1
ATOM 961 C C . ARG A 1 126 ? 16.514 4.631 -1.548 1.00 93.00 126 ARG A C 1
ATOM 963 O O . ARG A 1 126 ? 16.781 5.710 -1.024 1.00 93.00 126 ARG A O 1
ATOM 970 N N . ALA A 1 127 ? 15.931 3.641 -0.874 1.00 93.00 127 ALA A N 1
ATOM 971 C CA . ALA A 1 127 ? 15.564 3.743 0.536 1.00 93.00 127 ALA A CA 1
ATOM 972 C C . ALA A 1 127 ? 16.809 3.801 1.431 1.00 93.00 127 ALA A C 1
ATOM 974 O O . ALA A 1 127 ? 17.770 3.059 1.233 1.00 93.00 127 ALA A O 1
ATOM 975 N N . GLN A 1 128 ? 16.776 4.656 2.452 1.00 93.69 128 GLN A N 1
ATOM 976 C CA . GLN A 1 128 ? 17.854 4.729 3.443 1.00 93.69 128 GLN A CA 1
ATOM 977 C C . GLN A 1 128 ? 17.656 3.700 4.557 1.00 93.69 128 GLN A C 1
ATOM 979 O O . GLN A 1 128 ? 18.620 3.148 5.083 1.00 93.69 128 GLN A O 1
ATOM 984 N N . THR A 1 129 ? 16.404 3.443 4.935 1.00 93.50 129 THR A N 1
ATOM 985 C CA . THR A 1 129 ? 16.040 2.519 6.012 1.00 93.50 129 THR A CA 1
ATOM 986 C C . THR A 1 129 ? 14.796 1.736 5.591 1.00 93.50 129 THR A C 1
ATOM 988 O O . THR A 1 129 ? 13.690 2.044 6.037 1.00 93.50 129 THR A O 1
ATOM 991 N N . PRO A 1 130 ? 14.928 0.749 4.685 1.00 93.62 130 PRO A N 1
ATOM 992 C CA . PRO A 1 130 ? 13.779 0.032 4.146 1.00 93.62 130 PRO A CA 1
ATOM 993 C C . PRO A 1 130 ? 13.068 -0.788 5.233 1.00 93.62 130 PRO A C 1
ATOM 995 O O . PRO A 1 130 ? 13.645 -1.684 5.853 1.00 93.62 130 PRO A O 1
ATOM 998 N N . VAL A 1 131 ? 11.780 -0.508 5.423 1.00 95.00 131 VAL A N 1
ATOM 999 C CA . VAL A 1 131 ? 10.884 -1.227 6.332 1.00 95.00 131 VAL A CA 1
ATOM 1000 C C . VAL A 1 131 ? 9.761 -1.874 5.533 1.00 95.00 131 VAL A C 1
ATOM 1002 O O . VAL A 1 131 ? 9.153 -1.249 4.664 1.00 95.00 131 VAL A O 1
ATOM 1005 N N . PHE A 1 132 ? 9.466 -3.129 5.867 1.00 95.38 132 PHE A N 1
ATOM 1006 C CA . PHE A 1 132 ? 8.452 -3.931 5.198 1.00 95.38 132 PHE A CA 1
ATOM 1007 C C . PHE A 1 132 ? 7.364 -4.381 6.169 1.00 95.38 132 PHE A C 1
ATOM 1009 O O . PHE A 1 132 ? 7.632 -4.633 7.348 1.00 95.38 132 PHE A O 1
ATOM 1016 N N . TYR A 1 133 ? 6.144 -4.524 5.659 1.00 95.12 133 TYR A N 1
ATOM 1017 C CA . TYR A 1 133 ? 4.980 -4.937 6.437 1.00 95.12 133 TYR A CA 1
ATOM 1018 C C . TYR A 1 133 ? 4.291 -6.132 5.781 1.00 95.12 133 TYR A C 1
ATOM 1020 O O . TYR A 1 133 ? 4.140 -6.179 4.561 1.00 95.12 133 TYR A O 1
ATOM 1028 N N . ASP A 1 134 ? 3.822 -7.075 6.596 1.00 94.44 134 ASP A N 1
ATOM 1029 C CA . ASP A 1 134 ? 2.681 -7.893 6.188 1.00 94.44 134 ASP A CA 1
ATOM 1030 C C . ASP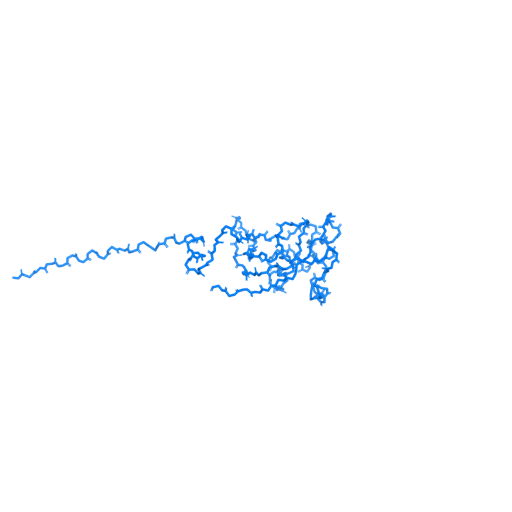 A 1 134 ? 1.421 -7.024 6.276 1.00 94.44 134 ASP A C 1
ATOM 1032 O O . ASP A 1 134 ? 1.300 -6.209 7.194 1.00 94.44 134 ASP A O 1
ATOM 1036 N N . ALA A 1 135 ? 0.490 -7.189 5.339 1.00 93.62 135 ALA A N 1
ATOM 1037 C CA . ALA A 1 135 ? -0.774 -6.465 5.338 1.00 93.62 135 ALA A CA 1
ATOM 1038 C C . ALA A 1 135 ? -1.931 -7.444 5.156 1.00 93.62 135 ALA A C 1
ATOM 1040 O O . ALA A 1 135 ? -1.904 -8.276 4.251 1.00 93.62 135 ALA A O 1
ATOM 1041 N N . PHE A 1 136 ? -2.938 -7.317 6.011 1.00 94.12 136 PHE A N 1
ATOM 1042 C CA . PHE A 1 136 ? -4.142 -8.142 5.986 1.00 94.12 136 PHE A CA 1
ATOM 1043 C C . PHE A 1 136 ? -5.343 -7.230 5.811 1.00 94.12 136 PHE A C 1
ATOM 1045 O O . PHE A 1 136 ? -5.434 -6.227 6.518 1.00 94.12 136 PHE A O 1
ATOM 1052 N N . ASP A 1 137 ? -6.225 -7.545 4.864 1.00 93.06 137 ASP A N 1
ATOM 1053 C C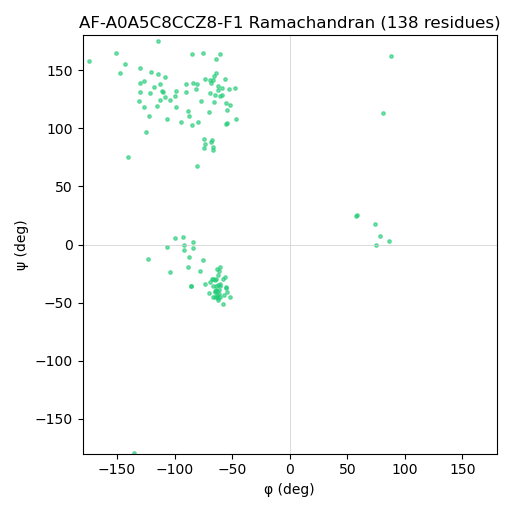A . ASP A 1 137 ? -7.477 -6.807 4.711 1.00 93.06 137 ASP A CA 1
ATOM 1054 C C . ASP A 1 137 ? -8.332 -6.968 5.973 1.00 93.06 137 ASP A C 1
ATOM 1056 O O . ASP A 1 137 ? -8.423 -8.050 6.553 1.00 93.06 137 ASP A O 1
ATOM 1060 N N . GLU A 1 138 ? -8.917 -5.859 6.412 1.00 91.38 138 GLU A N 1
ATOM 1061 C CA . GLU A 1 138 ? -9.829 -5.805 7.548 1.00 91.38 138 GLU A CA 1
ATOM 1062 C C . GLU A 1 138 ? -11.247 -5.565 7.039 1.00 91.38 138 GLU A C 1
ATOM 1064 O O . GLU A 1 138 ? -11.467 -4.807 6.087 1.00 91.38 138 GLU A O 1
ATOM 1069 N N . ASP A 1 139 ? -12.214 -6.178 7.714 1.00 79.88 139 ASP A N 1
ATOM 1070 C CA . ASP A 1 139 ? -13.621 -5.897 7.469 1.00 79.88 139 ASP A CA 1
ATOM 1071 C C . ASP A 1 139 ? -13.960 -4.477 7.957 1.00 79.88 139 ASP A C 1
ATOM 1073 O O . ASP A 1 139 ? -13.455 -4.011 8.984 1.00 79.88 139 ASP A O 1
ATOM 1077 N N . GLY A 1 140 ? -14.802 -3.773 7.195 1.00 60.97 140 GLY A N 1
ATOM 1078 C CA . GLY A 1 140 ? -15.203 -2.386 7.455 1.00 60.97 140 GLY A CA 1
ATOM 1079 C C . GLY A 1 140 ? -16.703 -2.208 7.596 1.00 60.97 140 GLY A C 1
ATOM 1080 O O . GLY A 1 140 ? -17.446 -2.633 6.687 1.00 60.97 140 GLY A O 1
#

Radius of gyration: 20.78 Å; Cα contacts (8 Å, |Δi|>4): 187; chains: 1; bounding box: 82×36×36 Å